Protein AF-A0A1S1Y344-F1 (afdb_monomer_lite)

Sequence (90 aa):
MALQYGINANLLRKWMGHYRETGHPNPNSPLTLPAFVPVQSLSAEKPAESALSAELPNGVKLALQPVELSDLPVILKALAELPCFVSTQD

Foldseek 3Di:
DCVVVVHDPVVVVVVVVVCDVPPDDDPPDPPPPPPDDPPPPPPPPPPPQDWDWDADPVRDIDIDTRDDPVCVVVVVVVVVPPPPPDPPPD

pLDDT: mean 73.3, std 13.35, range [38.38, 92.25]

Secondary structure (DSSP, 8-state):
-GGGGT--HHHHHHHHHHHHHHH---TTS-----S----------------EEEE-TTS-EEEE-S--TTTHHHHHHHHHHS--------

Structure (mmCIF, N/CA/C/O backbone):
data_AF-A0A1S1Y344-F1
#
_entry.id   AF-A0A1S1Y344-F1
#
loop_
_atom_site.group_PDB
_atom_site.id
_atom_site.type_symbol
_atom_site.label_atom_id
_atom_site.label_alt_id
_atom_site.label_comp_id
_atom_site.label_asym_id
_atom_site.label_entity_id
_atom_site.label_seq_id
_atom_site.pdbx_PDB_ins_code
_atom_site.Cartn_x
_atom_site.Cartn_y
_atom_site.Cartn_z
_atom_site.occupancy
_atom_site.B_iso_or_equiv
_atom_site.auth_seq_id
_atom_site.auth_comp_id
_atom_site.auth_asym_id
_atom_site.auth_atom_id
_atom_site.pdbx_PDB_model_num
ATOM 1 N N . MET A 1 1 ? -16.442 1.140 -21.887 1.00 63.38 1 MET A N 1
ATOM 2 C CA . MET A 1 1 ? -15.516 0.460 -20.952 1.00 63.38 1 MET A CA 1
ATOM 3 C C . MET A 1 1 ? -15.060 1.373 -19.814 1.00 63.38 1 MET A C 1
ATOM 5 O O . MET A 1 1 ? -15.441 1.077 -18.702 1.00 63.38 1 MET A O 1
ATOM 9 N N . ALA A 1 2 ? -14.359 2.497 -20.028 1.00 68.31 2 ALA A N 1
ATOM 10 C CA . ALA A 1 2 ? -13.882 3.351 -18.915 1.00 68.31 2 ALA A CA 1
ATOM 11 C C . ALA A 1 2 ? -15.000 3.914 -18.000 1.00 68.31 2 ALA A C 1
ATOM 13 O O . ALA A 1 2 ? -14.922 3.785 -16.782 1.00 68.31 2 ALA A O 1
ATOM 14 N N . LEU A 1 3 ? -16.087 4.435 -18.588 1.00 69.06 3 LEU A N 1
ATOM 15 C CA . LEU A 1 3 ? -17.270 4.920 -17.852 1.00 69.06 3 LEU A CA 1
ATOM 16 C C . LEU A 1 3 ? -17.958 3.833 -17.011 1.00 69.06 3 LEU A C 1
ATOM 18 O O . LEU A 1 3 ? -18.497 4.138 -15.955 1.00 69.06 3 LEU A O 1
ATOM 22 N N . GLN A 1 4 ? -17.902 2.572 -17.452 1.00 83.12 4 GLN A N 1
ATOM 23 C CA . GLN A 1 4 ? -18.512 1.437 -16.749 1.00 83.12 4 GLN A CA 1
ATOM 24 C C . GLN A 1 4 ? -17.880 1.212 -15.368 1.00 83.12 4 GLN A C 1
ATOM 26 O O . GLN A 1 4 ? -18.539 0.712 -14.466 1.00 83.12 4 GLN A O 1
ATOM 31 N N . TYR A 1 5 ? -16.613 1.604 -15.217 1.00 83.81 5 TYR A N 1
ATOM 32 C CA . TYR A 1 5 ? -15.837 1.485 -13.985 1.00 83.81 5 TYR A CA 1
ATOM 33 C C . TYR A 1 5 ? -15.672 2.834 -13.265 1.00 83.81 5 TYR A C 1
ATOM 35 O O . TYR A 1 5 ? -14.857 2.946 -12.357 1.00 83.81 5 TYR A O 1
ATOM 43 N N . GLY A 1 6 ? -16.391 3.883 -13.693 1.00 87.94 6 GLY A N 1
ATOM 44 C CA . GLY A 1 6 ? -16.251 5.232 -13.133 1.00 87.94 6 GLY A CA 1
ATOM 45 C C . GLY A 1 6 ? -14.907 5.908 -13.438 1.00 87.94 6 GLY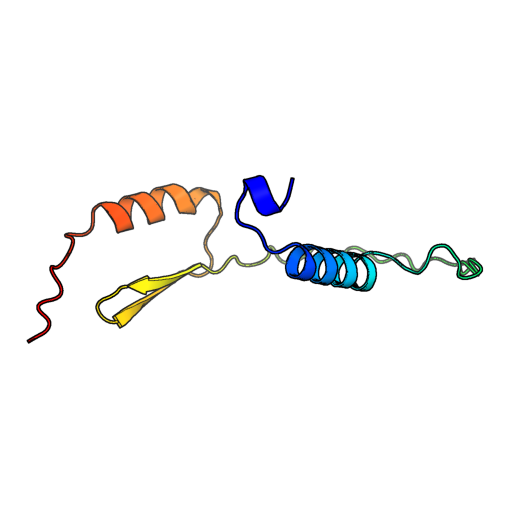 A C 1
ATOM 46 O O . GLY A 1 6 ? -14.564 6.907 -12.812 1.00 87.94 6 GLY A O 1
ATOM 47 N N . ILE A 1 7 ? -14.134 5.390 -14.400 1.00 85.56 7 ILE A N 1
ATOM 48 C CA . ILE A 1 7 ? -12.806 5.910 -14.738 1.00 85.56 7 ILE A CA 1
ATOM 49 C C . ILE A 1 7 ? -12.922 6.961 -15.844 1.00 85.56 7 ILE A C 1
ATOM 51 O O . ILE A 1 7 ? -13.532 6.742 -16.896 1.00 85.56 7 ILE A O 1
ATOM 55 N N . ASN A 1 8 ? -12.272 8.106 -15.637 1.00 90.06 8 ASN A N 1
ATOM 56 C CA . ASN A 1 8 ? -12.212 9.179 -16.621 1.00 90.06 8 ASN A CA 1
ATOM 57 C C . ASN A 1 8 ? -11.396 8.754 -17.862 1.00 90.06 8 ASN A C 1
ATOM 59 O O . ASN A 1 8 ? -10.225 8.385 -17.764 1.00 90.06 8 ASN A O 1
ATOM 63 N N . ALA A 1 9 ? -11.986 8.861 -19.055 1.00 88.56 9 ALA A N 1
ATOM 64 C CA . ALA A 1 9 ? -11.331 8.454 -20.302 1.00 88.56 9 ALA A CA 1
ATOM 65 C C . ALA A 1 9 ? -10.071 9.280 -20.643 1.00 88.56 9 ALA A C 1
ATOM 67 O O . ALA A 1 9 ? -9.137 8.759 -21.255 1.00 88.56 9 ALA A O 1
ATOM 68 N N . ASN A 1 10 ? -10.004 10.548 -20.221 1.00 88.94 10 ASN A N 1
ATOM 69 C CA . ASN A 1 10 ? -8.817 11.387 -20.414 1.00 88.94 10 ASN A CA 1
ATOM 70 C C . ASN A 1 10 ? -7.670 10.954 -19.499 1.00 88.94 10 ASN A C 1
ATOM 72 O O . ASN A 1 10 ? -6.506 11.060 -19.881 1.00 88.94 10 ASN A O 1
ATOM 76 N N . LEU A 1 11 ? -7.997 10.438 -18.314 1.00 91.44 11 LEU A N 1
ATOM 77 C CA . LEU A 1 11 ? -7.019 9.901 -17.377 1.00 91.44 11 LEU A CA 1
ATOM 78 C C . LEU A 1 11 ? -6.407 8.599 -17.913 1.00 91.44 11 LEU A C 1
ATOM 80 O O . LEU A 1 11 ? -5.187 8.479 -17.970 1.00 91.44 11 LEU A O 1
ATOM 84 N N . LEU A 1 12 ? -7.241 7.700 -18.449 1.00 88.06 12 LEU A N 1
ATOM 85 C CA . LEU A 1 12 ? -6.779 6.485 -19.128 1.00 88.06 12 LEU A CA 1
ATOM 86 C C . LEU A 1 12 ? -5.841 6.810 -20.304 1.00 88.06 12 LEU A C 1
ATOM 88 O O . LEU A 1 12 ? -4.803 6.175 -20.463 1.00 88.06 12 LEU A O 1
ATOM 92 N N . ARG A 1 13 ? -6.164 7.839 -21.102 1.00 85.88 13 ARG A N 1
ATOM 93 C CA . ARG A 1 13 ? -5.302 8.300 -22.204 1.00 85.88 13 ARG A CA 1
ATOM 94 C C . ARG A 1 13 ? -3.932 8.772 -21.713 1.00 85.88 13 ARG A C 1
ATOM 96 O O . ARG A 1 13 ? -2.930 8.414 -22.324 1.00 85.88 13 ARG A O 1
ATOM 103 N N . LYS A 1 14 ? -3.885 9.544 -20.623 1.00 92.25 14 LYS A N 1
ATOM 104 C CA . LYS A 1 14 ? -2.625 10.011 -20.021 1.00 92.25 14 LYS A CA 1
ATOM 105 C C . LYS A 1 14 ? -1.776 8.845 -19.522 1.00 92.25 14 LYS A C 1
ATOM 107 O O . LYS A 1 14 ? -0.589 8.798 -19.815 1.00 92.25 14 LYS A O 1
ATOM 112 N N . TRP A 1 15 ? -2.384 7.883 -18.830 1.00 90.62 15 TRP A N 1
ATOM 113 C CA . TRP A 1 15 ? -1.675 6.702 -18.332 1.00 90.62 15 TRP A CA 1
ATOM 114 C C . TRP A 1 15 ? -1.123 5.830 -19.459 1.00 90.62 15 TRP A C 1
ATOM 116 O O . TRP A 1 15 ? 0.024 5.400 -19.389 1.00 90.62 15 TRP A O 1
ATOM 126 N N . MET A 1 16 ? -1.894 5.633 -20.534 1.00 87.50 16 MET A N 1
ATOM 127 C CA . MET A 1 16 ? -1.407 4.935 -21.728 1.00 87.50 16 MET A CA 1
ATOM 128 C C . MET A 1 16 ? -0.254 5.683 -22.408 1.00 87.50 16 MET A C 1
ATOM 130 O O . MET A 1 16 ? 0.664 5.040 -22.905 1.00 87.50 16 MET A O 1
ATOM 134 N N . GLY A 1 17 ? -0.287 7.020 -22.437 1.00 87.25 17 GLY A N 1
ATOM 135 C CA . GLY A 1 17 ? 0.822 7.840 -22.936 1.00 87.25 17 GLY A CA 1
ATOM 136 C C . GLY A 1 17 ? 2.093 7.613 -22.123 1.00 87.25 17 GLY A C 1
ATOM 137 O O . GLY A 1 17 ? 3.093 7.156 -22.669 1.00 87.25 17 GLY A O 1
ATOM 138 N N . 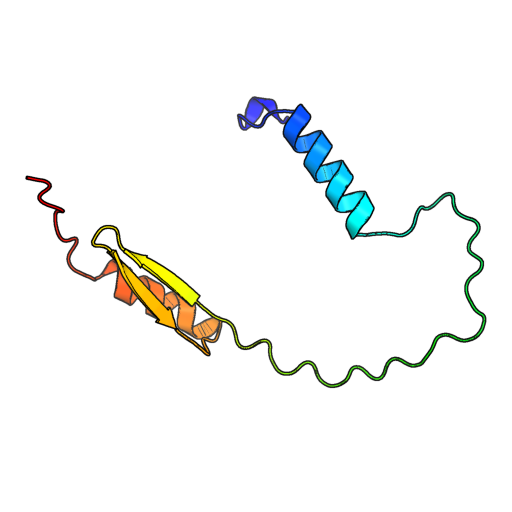HIS A 1 18 ? 2.004 7.796 -20.804 1.00 83.06 18 HIS A N 1
ATOM 139 C CA . HIS A 1 18 ? 3.130 7.577 -19.900 1.00 83.06 18 HIS A CA 1
ATOM 140 C C . HIS A 1 18 ? 3.712 6.168 -20.009 1.00 83.06 18 HIS A C 1
ATOM 142 O O . HIS A 1 18 ? 4.923 6.031 -20.087 1.00 83.06 18 HIS A O 1
ATOM 148 N N . TYR A 1 19 ? 2.878 5.128 -20.081 1.00 81.81 19 TYR A N 1
ATOM 149 C CA . TYR A 1 19 ? 3.358 3.750 -20.210 1.00 81.81 19 TYR A CA 1
ATOM 150 C C . TYR A 1 19 ? 4.113 3.494 -21.524 1.00 81.81 19 TYR A C 1
ATOM 152 O O . TYR A 1 19 ? 5.073 2.727 -21.565 1.00 81.81 19 TYR A O 1
ATOM 160 N N . ARG A 1 20 ? 3.698 4.142 -22.617 1.00 82.44 20 ARG A N 1
ATOM 161 C CA . ARG A 1 20 ? 4.382 4.032 -23.914 1.00 82.44 20 ARG A CA 1
ATOM 162 C C . ARG A 1 20 ? 5.710 4.782 -23.923 1.00 82.44 20 ARG A C 1
ATOM 164 O O . ARG A 1 20 ? 6.642 4.323 -24.569 1.00 82.44 20 ARG A O 1
ATOM 171 N N . GLU A 1 21 ? 5.783 5.900 -23.208 1.00 74.81 21 GLU A N 1
ATOM 172 C CA . GLU A 1 21 ? 6.991 6.716 -23.068 1.00 74.81 21 GLU A CA 1
ATOM 173 C C . GLU A 1 21 ? 8.018 6.085 -22.116 1.00 74.81 21 GLU A C 1
ATOM 175 O O . GLU A 1 21 ? 9.215 6.172 -22.371 1.00 74.81 21 GLU A O 1
ATOM 180 N N . THR A 1 22 ? 7.572 5.417 -21.047 1.00 73.75 22 THR A N 1
ATOM 181 C CA . THR A 1 22 ? 8.459 4.762 -20.071 1.00 73.75 22 THR A CA 1
ATOM 182 C C . THR A 1 22 ? 8.839 3.331 -20.452 1.00 73.75 22 THR A C 1
ATOM 184 O O . THR A 1 22 ? 9.832 2.818 -19.943 1.00 73.75 22 THR A O 1
ATOM 187 N N . GLY A 1 23 ? 8.060 2.676 -21.321 1.00 63.50 23 GLY A N 1
ATOM 188 C CA . GLY A 1 23 ? 8.167 1.239 -21.563 1.00 63.50 23 GLY A CA 1
ATOM 189 C C . GLY A 1 23 ? 8.906 0.798 -22.826 1.00 63.50 23 GLY A C 1
ATOM 190 O O . GLY A 1 23 ? 9.447 -0.301 -22.807 1.00 63.50 23 GLY A O 1
ATOM 191 N N . HIS A 1 24 ? 8.928 1.561 -23.928 1.00 56.41 24 HIS A N 1
ATOM 192 C CA . HIS A 1 24 ? 9.516 1.072 -25.189 1.00 56.41 24 HIS A CA 1
ATOM 193 C C . HIS A 1 24 ? 10.068 2.192 -26.088 1.00 56.41 24 HIS A C 1
ATOM 195 O O . HIS A 1 24 ? 9.407 3.216 -26.271 1.00 56.41 24 HIS A O 1
ATOM 201 N N . PRO A 1 25 ? 11.233 1.988 -26.737 1.00 58.47 25 PRO A N 1
ATOM 202 C CA . PRO A 1 25 ? 11.696 2.876 -27.791 1.00 58.47 25 PRO A CA 1
ATOM 203 C C . PRO A 1 25 ? 10.719 2.828 -28.974 1.00 58.47 25 PRO A C 1
ATOM 205 O O . PRO A 1 25 ? 10.217 1.775 -29.363 1.00 58.47 25 PRO A O 1
ATOM 208 N N . ASN A 1 26 ? 10.440 4.008 -29.521 1.00 61.88 26 ASN A N 1
ATOM 209 C CA . ASN A 1 26 ? 9.594 4.263 -30.683 1.00 61.88 26 ASN A CA 1
ATOM 210 C C . ASN A 1 26 ? 9.736 3.186 -31.794 1.00 61.88 26 ASN A C 1
ATOM 212 O O . ASN A 1 26 ? 10.823 3.071 -32.364 1.00 61.88 26 ASN A O 1
ATOM 216 N N . PRO A 1 27 ? 8.661 2.471 -32.189 1.00 58.69 27 PRO A N 1
ATOM 217 C CA . PRO A 1 27 ? 8.716 1.476 -33.267 1.00 58.69 27 PRO A CA 1
ATOM 218 C C . PRO A 1 27 ? 8.941 2.077 -34.669 1.00 58.69 27 PRO A C 1
ATOM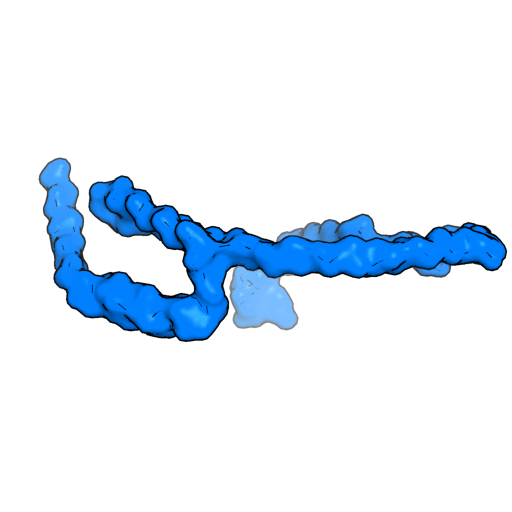 220 O O . PRO A 1 27 ? 9.221 1.337 -35.605 1.00 58.69 27 PRO A O 1
ATOM 223 N N . ASN A 1 28 ? 8.845 3.404 -34.826 1.00 55.84 28 ASN A N 1
ATOM 224 C CA . ASN A 1 28 ? 9.091 4.123 -36.082 1.00 55.84 28 ASN A CA 1
ATOM 225 C C . ASN A 1 28 ? 10.466 4.812 -36.135 1.00 55.84 28 ASN A C 1
ATOM 227 O O . ASN A 1 28 ? 10.710 5.620 -37.030 1.00 55.84 28 ASN A O 1
ATOM 231 N N . SER A 1 29 ? 11.363 4.537 -35.186 1.00 52.91 29 SER A N 1
ATOM 232 C CA . SER A 1 29 ? 12.752 4.987 -35.286 1.00 52.91 29 SER A CA 1
ATOM 233 C C . SER A 1 29 ? 13.572 3.904 -35.991 1.00 52.91 29 SER A C 1
ATOM 235 O O . SER A 1 29 ? 13.480 2.747 -35.577 1.00 52.91 29 SER A O 1
ATOM 237 N N . PRO A 1 30 ? 14.370 4.223 -37.030 1.00 52.66 30 PRO A N 1
ATOM 238 C CA . PRO A 1 30 ? 15.231 3.234 -37.662 1.00 52.66 30 PRO A CA 1
ATOM 239 C C . PRO A 1 30 ? 16.122 2.588 -36.599 1.00 52.66 30 PRO A C 1
ATOM 241 O O . PRO A 1 30 ? 16.868 3.259 -35.883 1.00 52.66 30 PRO A O 1
ATOM 244 N N . LEU A 1 31 ? 15.970 1.270 -36.482 1.00 54.06 31 LEU A N 1
ATOM 245 C CA . LEU A 1 31 ? 16.708 0.378 -35.602 1.00 54.06 31 LEU A CA 1
ATOM 246 C C . LEU A 1 31 ? 18.169 0.300 -36.067 1.00 54.06 31 LEU A C 1
ATOM 248 O O . LEU A 1 31 ? 18.591 -0.689 -36.659 1.00 54.06 31 LEU A O 1
ATOM 252 N N . THR A 1 32 ? 18.964 1.333 -35.788 1.00 57.91 32 THR A N 1
ATOM 253 C CA . THR A 1 32 ? 20.420 1.174 -35.712 1.00 57.91 32 THR A CA 1
ATOM 254 C C . THR A 1 32 ? 20.711 0.457 -34.402 1.00 57.91 32 THR A C 1
ATOM 256 O O . THR A 1 32 ? 20.998 1.073 -33.377 1.00 57.91 32 THR A O 1
ATOM 259 N N . LEU A 1 33 ? 20.545 -0.864 -34.413 1.00 57.69 33 LEU A N 1
ATOM 260 C CA . LEU A 1 33 ? 20.973 -1.705 -33.306 1.00 57.69 33 LEU A CA 1
ATOM 261 C C . LEU A 1 33 ? 22.507 -1.785 -33.355 1.00 57.69 33 LEU A C 1
ATOM 263 O O . LEU A 1 33 ? 23.059 -2.127 -34.404 1.00 57.69 33 LEU A O 1
ATOM 267 N N . PRO A 1 34 ? 23.218 -1.450 -32.267 1.00 58.62 34 PRO A N 1
ATOM 268 C CA . PRO A 1 34 ? 24.667 -1.584 -32.229 1.00 58.62 34 PRO A CA 1
ATOM 269 C C . PRO A 1 34 ? 25.049 -3.063 -32.390 1.00 58.62 34 PRO A C 1
ATOM 271 O O . PRO A 1 34 ? 24.492 -3.931 -31.724 1.00 58.62 34 PRO A O 1
ATOM 274 N N . ALA A 1 35 ? 26.024 -3.350 -33.260 1.00 71.00 35 ALA A N 1
ATOM 275 C CA . ALA A 1 35 ? 26.520 -4.709 -33.530 1.00 71.00 35 ALA A CA 1
ATOM 276 C C . ALA A 1 35 ? 27.155 -5.392 -32.303 1.00 71.00 35 ALA A C 1
ATOM 278 O O . ALA A 1 35 ? 27.373 -6.601 -32.301 1.00 71.00 35 ALA A O 1
ATOM 279 N N . PHE A 1 36 ? 27.433 -4.620 -31.254 1.00 65.38 36 PHE A N 1
ATOM 280 C CA . PHE A 1 36 ? 27.983 -5.104 -30.002 1.00 65.38 36 PHE A CA 1
ATOM 281 C C . PHE A 1 36 ? 27.025 -4.739 -28.878 1.00 65.38 36 PHE A C 1
ATOM 283 O O . PHE A 1 36 ? 26.951 -3.588 -28.448 1.00 65.38 36 PHE A O 1
ATOM 290 N N . VAL A 1 37 ? 26.277 -5.740 -28.421 1.00 65.25 37 VAL A N 1
ATOM 291 C CA . VAL A 1 37 ? 25.498 -5.645 -27.190 1.00 65.25 37 VAL A CA 1
ATOM 292 C C . VAL A 1 37 ? 26.486 -5.804 -26.034 1.00 65.25 37 VAL A C 1
ATOM 294 O O . VAL A 1 37 ? 27.146 -6.844 -25.957 1.00 65.25 37 VAL A O 1
ATOM 297 N N . PRO A 1 38 ? 26.633 -4.810 -25.141 1.00 63.72 38 PRO A N 1
ATOM 298 C CA . PRO A 1 38 ? 27.422 -4.993 -23.935 1.00 63.72 38 PRO A CA 1
ATOM 299 C C . PRO A 1 38 ? 26.825 -6.159 -23.151 1.00 63.72 38 PRO A C 1
ATOM 301 O O . PRO A 1 38 ? 25.624 -6.158 -22.868 1.00 63.72 38 PRO A O 1
ATOM 304 N N . VAL A 1 39 ? 27.645 -7.151 -22.801 1.00 66.00 39 VAL A N 1
ATOM 305 C CA . VAL A 1 39 ? 27.244 -8.189 -21.849 1.00 66.00 39 VAL A CA 1
ATOM 306 C C . VAL A 1 39 ? 27.075 -7.492 -20.506 1.00 66.00 39 VAL A C 1
ATOM 308 O O . VAL A 1 39 ? 28.034 -7.300 -19.762 1.00 66.00 39 VAL A O 1
ATOM 311 N N . GLN A 1 40 ? 25.855 -7.044 -20.224 1.00 58.94 40 GLN A N 1
ATOM 312 C CA . GLN A 1 40 ? 25.470 -6.605 -18.896 1.00 58.94 40 GLN A CA 1
ATOM 313 C C . GLN A 1 40 ? 25.461 -7.866 -18.043 1.00 58.94 40 GLN A C 1
ATOM 315 O O . GLN A 1 40 ? 24.499 -8.631 -18.045 1.00 58.94 40 GLN A O 1
ATOM 320 N N . SER A 1 41 ? 26.578 -8.129 -17.365 1.00 56.94 41 SER A N 1
ATOM 321 C CA . SER A 1 41 ? 26.577 -9.025 -16.221 1.00 56.94 41 SER A CA 1
ATOM 322 C C . SER A 1 41 ? 25.467 -8.521 -15.311 1.00 56.94 41 SER A C 1
ATOM 324 O O . SER A 1 41 ? 25.566 -7.388 -14.831 1.00 56.94 41 SER A O 1
ATOM 326 N N . LEU A 1 42 ? 24.399 -9.308 -15.129 1.00 54.50 42 LEU A N 1
ATOM 327 C CA . LEU A 1 42 ? 23.445 -9.062 -14.059 1.00 54.50 42 LEU A CA 1
ATOM 328 C C . LEU A 1 42 ? 24.261 -9.136 -12.773 1.00 54.50 42 LEU A C 1
ATOM 330 O O . LEU A 1 42 ? 24.523 -10.214 -12.244 1.00 54.50 42 LEU A O 1
ATOM 334 N N . SER A 1 43 ? 24.756 -7.981 -12.336 1.00 55.44 43 SER A N 1
ATOM 335 C CA . SER A 1 43 ? 25.264 -7.803 -10.994 1.00 55.44 43 SER A CA 1
ATOM 336 C C . SER A 1 43 ? 24.097 -8.227 -10.129 1.00 55.44 43 SER A C 1
ATOM 338 O O . SER A 1 43 ? 23.048 -7.595 -10.234 1.00 55.44 43 SER A O 1
ATOM 340 N N . ALA A 1 44 ? 24.247 -9.360 -9.434 1.00 54.53 44 ALA A N 1
ATOM 341 C CA . ALA A 1 44 ? 23.205 -9.973 -8.625 1.00 54.53 44 ALA A CA 1
ATOM 342 C C . ALA A 1 44 ? 22.440 -8.852 -7.929 1.00 54.53 44 ALA A C 1
ATOM 344 O O . ALA A 1 44 ? 23.032 -8.131 -7.121 1.00 54.53 44 ALA A O 1
ATOM 345 N N . GLU A 1 45 ? 21.194 -8.621 -8.359 1.00 55.16 45 GLU A N 1
ATOM 346 C CA . GLU A 1 45 ? 20.362 -7.595 -7.754 1.00 55.16 45 GLU A CA 1
ATOM 347 C C . GLU A 1 45 ? 20.362 -7.927 -6.272 1.00 55.16 45 GLU A C 1
ATOM 349 O O . GLU A 1 45 ? 19.930 -9.010 -5.866 1.00 55.16 45 GLU A O 1
ATOM 354 N N . LYS A 1 46 ? 20.954 -7.034 -5.472 1.00 59.03 46 LYS A N 1
ATOM 355 C CA . LYS A 1 46 ? 20.828 -7.099 -4.026 1.00 59.03 46 LYS A CA 1
ATOM 356 C C . LYS A 1 46 ? 19.324 -7.242 -3.780 1.00 59.03 46 LYS A C 1
ATOM 358 O O . LYS A 1 46 ? 18.606 -6.389 -4.305 1.00 59.03 46 LYS A O 1
ATOM 363 N N . PRO A 1 47 ? 18.847 -8.309 -3.105 1.00 56.72 47 PRO A N 1
ATOM 364 C CA . PRO A 1 47 ? 17.418 -8.548 -2.958 1.00 56.72 47 PRO A CA 1
ATOM 365 C C . PRO A 1 47 ? 16.805 -7.247 -2.475 1.00 56.72 47 PRO A C 1
ATOM 367 O O . PRO A 1 47 ? 17.262 -6.709 -1.467 1.00 56.72 47 PRO A O 1
ATOM 370 N N . ALA A 1 48 ? 15.905 -6.683 -3.285 1.00 59.94 48 ALA A N 1
ATOM 371 C CA . ALA A 1 48 ? 15.312 -5.388 -3.020 1.00 59.94 48 ALA A CA 1
ATOM 372 C C . ALA A 1 48 ? 14.676 -5.476 -1.634 1.00 59.94 48 ALA A C 1
ATOM 374 O O . ALA A 1 48 ? 13.652 -6.139 -1.462 1.00 59.94 48 ALA A O 1
ATOM 375 N N . GLU A 1 49 ? 15.364 -4.899 -0.644 1.00 65.00 49 GLU A N 1
ATOM 376 C CA . GLU A 1 49 ? 14.978 -4.924 0.759 1.00 65.00 49 GLU A CA 1
ATOM 377 C C . GLU A 1 49 ? 13.608 -4.254 0.822 1.00 65.00 49 GLU A C 1
ATOM 379 O O . GLU A 1 49 ? 13.482 -3.030 0.738 1.00 65.00 49 GLU A O 1
ATOM 384 N N . SER A 1 50 ? 12.562 -5.078 0.833 1.00 72.69 50 SER A N 1
ATOM 385 C CA . SER A 1 50 ? 11.204 -4.582 0.723 1.00 72.69 50 SER A CA 1
ATOM 386 C C . SER A 1 50 ? 10.874 -3.854 2.016 1.00 72.69 50 SER A C 1
ATOM 388 O O . SER A 1 50 ? 11.185 -4.307 3.120 1.00 72.69 50 SER A O 1
ATOM 390 N N . ALA A 1 51 ? 10.320 -2.662 1.847 1.00 80.31 51 ALA A N 1
ATOM 391 C CA . ALA A 1 51 ? 10.016 -1.734 2.912 1.00 80.31 51 ALA A CA 1
ATOM 392 C C . ALA A 1 51 ? 8.512 -1.584 3.021 1.00 80.31 51 ALA A C 1
ATOM 394 O O . ALA A 1 51 ? 7.859 -1.244 2.034 1.00 80.31 51 ALA A O 1
ATOM 395 N N . LEU A 1 52 ? 7.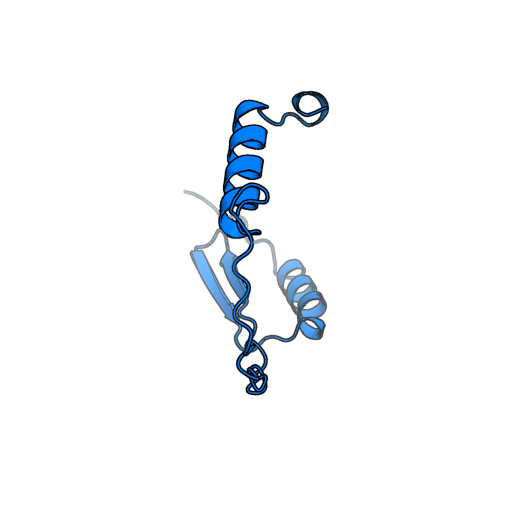963 -1.803 4.211 1.00 82.12 52 LEU A N 1
ATOM 396 C CA . LEU A 1 52 ? 6.554 -1.560 4.474 1.00 82.12 52 LEU A CA 1
ATOM 397 C C . LEU A 1 52 ? 6.425 -0.390 5.441 1.00 82.12 52 LEU A C 1
ATOM 399 O O . LEU A 1 52 ? 6.838 -0.479 6.595 1.00 82.12 52 LEU A O 1
ATOM 403 N N . SER A 1 53 ? 5.849 0.710 4.959 1.00 84.94 53 SER A N 1
ATOM 404 C CA . SER A 1 53 ? 5.514 1.874 5.778 1.00 84.94 53 SER A CA 1
ATOM 405 C C . SER A 1 53 ? 4.008 2.106 5.794 1.00 84.94 53 SER A C 1
ATOM 407 O O . SER A 1 53 ? 3.386 2.118 4.731 1.00 84.94 53 SER A O 1
ATOM 409 N N . ALA A 1 54 ? 3.432 2.345 6.967 1.00 81.69 54 ALA A N 1
ATOM 410 C CA . ALA A 1 54 ? 2.023 2.691 7.131 1.00 81.69 54 ALA A CA 1
ATOM 411 C C . ALA A 1 54 ? 1.856 3.747 8.230 1.00 81.69 54 ALA A C 1
ATOM 413 O O . ALA A 1 54 ? 2.596 3.741 9.209 1.00 81.69 54 ALA A O 1
ATOM 414 N N . GLU A 1 55 ? 0.874 4.634 8.096 1.00 83.94 55 GLU A N 1
ATOM 415 C CA . GLU A 1 55 ? 0.467 5.545 9.169 1.00 83.94 55 GLU A CA 1
ATOM 416 C C . GLU A 1 55 ? -0.952 5.196 9.607 1.00 83.94 55 GLU A C 1
ATOM 418 O O . GLU A 1 55 ? -1.856 5.067 8.779 1.00 83.94 55 GLU A O 1
ATOM 423 N N . LEU A 1 56 ? -1.144 5.006 10.909 1.00 79.31 56 LEU A N 1
ATOM 424 C CA . LEU A 1 56 ? -2.458 4.777 11.492 1.00 79.31 56 LEU A CA 1
ATOM 425 C C . LEU A 1 56 ? -3.195 6.121 11.665 1.00 79.31 56 LEU A C 1
ATOM 427 O O . LEU A 1 56 ? -2.549 7.159 11.817 1.00 79.31 56 LEU A O 1
ATOM 431 N N . PRO A 1 57 ? -4.542 6.127 11.722 1.00 72.94 57 PRO A N 1
ATOM 432 C CA . PRO A 1 57 ? -5.339 7.350 11.899 1.00 72.94 57 PRO A CA 1
ATOM 433 C C . PRO A 1 57 ? -5.024 8.146 13.175 1.00 72.94 57 PRO A C 1
ATOM 435 O O . PRO A 1 57 ? -5.295 9.338 13.246 1.00 72.94 57 PRO A O 1
ATOM 438 N N . ASN A 1 58 ? -4.435 7.494 14.178 1.00 73.44 58 ASN A N 1
ATOM 439 C CA . ASN A 1 58 ? -3.947 8.118 15.409 1.00 73.44 58 ASN A CA 1
ATOM 440 C C . ASN A 1 58 ? -2.563 8.788 15.250 1.00 73.44 58 ASN A C 1
ATOM 442 O O . ASN A 1 58 ? -1.984 9.233 16.238 1.00 73.44 58 ASN A O 1
ATOM 446 N N . GLY A 1 59 ? -2.008 8.825 14.035 1.00 79.75 59 GLY A N 1
ATOM 447 C CA . GLY A 1 59 ? -0.700 9.400 13.726 1.00 79.75 59 GLY A CA 1
ATOM 448 C C . GLY A 1 59 ? 0.489 8.476 14.008 1.00 79.75 59 GLY A C 1
ATOM 449 O O . GLY A 1 59 ? 1.634 8.890 13.819 1.00 79.75 59 GLY A O 1
ATOM 450 N N . VAL A 1 60 ? 0.259 7.232 14.445 1.00 83.25 60 VAL A N 1
ATOM 451 C CA . VAL A 1 60 ? 1.340 6.262 14.669 1.00 83.25 60 VAL A CA 1
ATOM 452 C C . VAL A 1 60 ? 1.905 5.808 13.329 1.00 83.25 60 VAL A C 1
ATOM 454 O O . VAL A 1 60 ? 1.190 5.256 12.495 1.00 83.25 60 VAL A O 1
ATOM 457 N N . LYS A 1 61 ? 3.210 6.010 13.140 1.00 87.56 61 LYS A N 1
ATOM 458 C CA . LYS A 1 61 ? 3.942 5.593 11.942 1.00 87.56 61 LYS A CA 1
ATOM 459 C C . LYS A 1 61 ? 4.602 4.241 12.182 1.00 87.56 61 LYS A C 1
ATOM 461 O O . LYS A 1 61 ? 5.366 4.079 13.130 1.00 87.56 61 LYS A O 1
ATOM 466 N N . LEU A 1 62 ? 4.328 3.286 11.309 1.00 82.69 62 LEU A N 1
ATOM 467 C CA . LEU A 1 62 ? 4.955 1.974 11.263 1.00 82.69 62 LEU A CA 1
ATOM 468 C C . LEU A 1 62 ? 5.921 1.943 10.084 1.00 82.69 62 LEU A C 1
ATOM 470 O O . LEU A 1 62 ? 5.531 2.259 8.964 1.00 82.69 62 LEU A O 1
ATOM 474 N N . ALA A 1 63 ? 7.165 1.549 10.335 1.00 86.50 63 ALA A N 1
ATOM 475 C CA . ALA A 1 63 ? 8.171 1.305 9.310 1.00 86.50 63 ALA A CA 1
ATOM 476 C C . ALA A 1 63 ? 8.824 -0.051 9.595 1.00 86.50 63 ALA A C 1
ATOM 478 O O . ALA A 1 63 ? 9.434 -0.237 10.646 1.00 86.50 63 ALA A O 1
ATOM 479 N N . LEU A 1 64 ? 8.653 -1.003 8.680 1.00 79.62 64 LEU A N 1
AT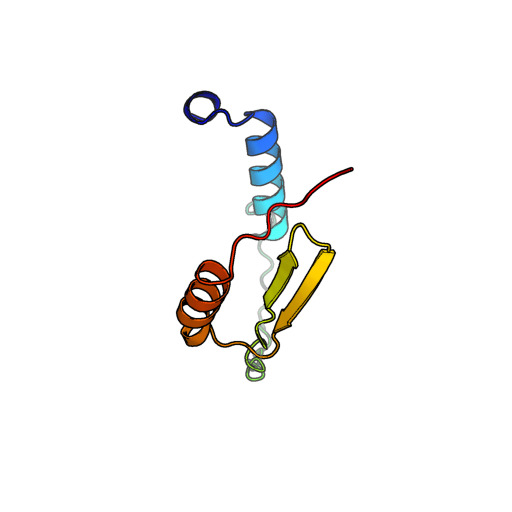OM 480 C CA . LEU A 1 64 ? 9.167 -2.366 8.777 1.00 79.62 64 LEU A CA 1
ATOM 481 C C . LEU A 1 64 ? 10.123 -2.608 7.608 1.00 79.62 64 LEU A C 1
ATOM 483 O O . LEU A 1 64 ? 9.712 -2.587 6.446 1.00 79.62 64 LEU A O 1
ATOM 487 N N . GLN A 1 65 ? 11.402 -2.801 7.930 1.00 83.31 65 GLN A N 1
ATOM 488 C CA . GLN A 1 65 ? 12.480 -3.069 6.980 1.00 83.31 65 GLN A CA 1
ATOM 489 C C . GLN A 1 65 ? 13.563 -3.948 7.630 1.00 83.31 65 GLN A C 1
ATOM 491 O O . GLN A 1 65 ? 13.960 -3.649 8.759 1.00 83.31 65 GLN A O 1
ATOM 496 N N . PRO A 1 66 ? 14.102 -4.956 6.918 1.00 76.25 66 PRO A N 1
ATOM 497 C CA . PRO A 1 66 ? 13.590 -5.541 5.672 1.00 76.25 66 PRO A CA 1
ATOM 498 C C . PRO A 1 66 ? 12.398 -6.475 5.959 1.00 76.25 66 PRO A C 1
ATOM 500 O O . PRO A 1 66 ? 12.425 -7.216 6.937 1.00 76.25 66 PRO A O 1
ATOM 503 N N . VAL A 1 67 ? 11.352 -6.444 5.128 1.00 77.25 67 VAL A N 1
ATOM 504 C CA . VAL A 1 67 ? 10.210 -7.372 5.231 1.00 77.25 67 VAL A CA 1
ATOM 505 C C . VAL A 1 67 ? 10.136 -8.254 3.990 1.00 77.25 67 VAL A C 1
ATOM 507 O O . VAL A 1 67 ? 10.193 -7.743 2.875 1.00 77.25 67 VAL A O 1
ATOM 510 N N . GLU A 1 68 ? 10.007 -9.570 4.153 1.00 82.69 68 GLU A N 1
ATOM 511 C CA . GLU A 1 68 ? 9.767 -10.463 3.019 1.00 82.69 68 GLU A CA 1
ATOM 512 C C . GLU A 1 68 ? 8.268 -10.559 2.701 1.00 82.69 68 GLU A C 1
ATOM 514 O O . GLU A 1 68 ? 7.404 -10.407 3.567 1.00 82.69 68 GLU A O 1
ATOM 519 N N . LEU A 1 69 ? 7.924 -10.835 1.438 1.00 78.12 69 LEU A N 1
ATOM 520 C CA . LEU A 1 69 ? 6.521 -10.965 1.011 1.00 78.12 69 LEU A CA 1
ATOM 521 C C . LEU A 1 69 ? 5.769 -12.083 1.754 1.00 78.12 69 LEU A C 1
ATOM 523 O O . LEU A 1 69 ? 4.547 -12.013 1.883 1.00 78.12 69 LEU A O 1
ATOM 527 N N . SER A 1 70 ? 6.484 -13.091 2.259 1.00 85.00 70 SER A N 1
ATOM 528 C CA . SER A 1 70 ? 5.946 -14.166 3.101 1.00 85.00 70 SER A CA 1
ATOM 529 C C . SER A 1 70 ? 5.447 -13.684 4.461 1.00 85.00 70 SER A C 1
ATOM 531 O O . SER A 1 70 ? 4.526 -14.288 5.008 1.00 85.00 70 SER A O 1
ATOM 533 N N . ASP A 1 71 ? 6.006 -12.595 4.989 1.00 84.12 71 ASP A N 1
ATOM 534 C CA . ASP A 1 71 ? 5.673 -12.071 6.318 1.00 84.12 71 ASP A CA 1
ATOM 535 C C . ASP A 1 71 ? 4.476 -11.112 6.275 1.00 84.12 71 ASP A C 1
ATOM 537 O O . ASP A 1 71 ? 3.802 -10.885 7.283 1.00 84.12 71 ASP A O 1
ATOM 541 N N . LEU A 1 72 ? 4.160 -10.585 5.086 1.00 85.94 72 LEU A N 1
ATOM 542 C CA . LEU A 1 72 ? 3.080 -9.625 4.857 1.00 85.94 72 LEU A CA 1
ATOM 543 C C . LEU A 1 72 ? 1.719 -10.104 5.417 1.00 85.94 72 LEU A C 1
ATOM 545 O O . LEU A 1 72 ? 1.068 -9.334 6.126 1.00 85.94 72 LEU A O 1
ATOM 549 N N . PRO A 1 73 ? 1.263 -11.354 5.184 1.00 87.50 73 PRO A N 1
ATOM 550 C CA . PRO A 1 73 ? -0.027 -11.820 5.697 1.00 87.50 73 PRO A CA 1
ATOM 551 C C . PRO A 1 73 ? -0.087 -11.851 7.229 1.00 87.50 73 PRO A C 1
ATOM 553 O O . PRO A 1 73 ? -1.124 -11.535 7.811 1.00 87.50 73 PRO A O 1
ATOM 556 N N . VAL A 1 74 ? 1.024 -12.205 7.885 1.00 88.69 74 VAL A N 1
ATOM 557 C CA . VAL A 1 74 ? 1.124 -12.235 9.352 1.00 88.69 74 VAL A CA 1
ATOM 558 C C . VAL A 1 74 ? 1.064 -10.815 9.905 1.00 88.69 74 VAL A C 1
ATOM 560 O O . VAL A 1 74 ? 0.321 -10.554 10.850 1.00 88.69 74 VAL A O 1
ATOM 563 N N . ILE A 1 75 ? 1.780 -9.887 9.269 1.00 86.38 75 ILE A N 1
ATOM 564 C CA . ILE A 1 75 ? 1.785 -8.469 9.636 1.00 86.38 75 ILE A CA 1
ATOM 565 C C . ILE A 1 75 ? 0.385 -7.869 9.475 1.00 86.38 75 ILE A C 1
ATOM 567 O O . ILE A 1 75 ? -0.118 -7.250 10.409 1.00 86.38 75 ILE A O 1
ATOM 571 N N . LEU A 1 76 ? -0.292 -8.091 8.343 1.00 86.25 76 LEU A N 1
ATOM 572 C CA . LEU A 1 76 ? -1.659 -7.596 8.135 1.00 86.25 76 LEU A CA 1
ATOM 573 C C . LEU A 1 76 ? -2.646 -8.173 9.149 1.00 86.25 76 LEU A C 1
ATOM 575 O O . LEU A 1 76 ? -3.502 -7.440 9.641 1.00 86.25 76 LEU A O 1
ATOM 579 N N . LYS A 1 77 ? -2.519 -9.460 9.491 1.00 88.25 77 LYS A N 1
ATOM 580 C CA . LYS A 1 77 ? -3.352 -10.086 10.523 1.00 88.25 77 LYS A CA 1
ATOM 581 C C . LYS A 1 77 ? -3.129 -9.433 11.886 1.00 88.25 77 LYS A C 1
ATOM 583 O O . LYS A 1 77 ? -4.101 -9.071 12.538 1.00 88.25 77 LYS A O 1
ATOM 588 N N . ALA A 1 78 ? -1.874 -9.225 12.281 1.00 86.25 78 ALA A N 1
ATOM 589 C CA . ALA A 1 78 ? -1.538 -8.573 13.543 1.00 86.25 78 ALA A CA 1
ATOM 590 C C . ALA A 1 78 ? -2.078 -7.136 13.607 1.00 86.25 78 ALA A C 1
ATOM 592 O O . ALA A 1 78 ? -2.646 -6.742 14.620 1.00 86.25 78 ALA A O 1
ATOM 593 N N . LEU A 1 79 ? -1.963 -6.371 12.515 1.00 82.56 79 LEU A N 1
ATOM 594 C CA . LEU A 1 79 ? -2.507 -5.012 12.430 1.00 82.56 79 LEU A CA 1
ATOM 595 C C . LEU A 1 79 ? -4.040 -4.984 12.486 1.00 82.56 79 LEU A C 1
ATOM 597 O O . LEU A 1 79 ? -4.602 -4.062 13.068 1.00 82.56 79 LEU A O 1
ATOM 601 N N . ALA A 1 80 ? -4.712 -5.986 11.915 1.00 83.50 80 ALA A N 1
ATOM 602 C CA . ALA A 1 80 ? -6.169 -6.105 11.954 1.00 83.50 80 ALA A CA 1
ATOM 603 C C . ALA A 1 80 ? -6.710 -6.523 13.335 1.00 83.50 80 ALA A C 1
ATOM 605 O O . ALA A 1 80 ? -7.846 -6.197 13.669 1.00 83.50 80 ALA A O 1
ATOM 606 N N . GLU A 1 81 ? -5.913 -7.239 14.133 1.00 86.06 81 GLU A N 1
ATOM 607 C CA . GLU A 1 81 ? -6.258 -7.644 15.504 1.00 86.06 81 GLU A CA 1
ATOM 608 C C . GLU A 1 81 ? -6.048 -6.523 16.532 1.00 86.06 81 GLU A C 1
ATOM 610 O O . GLU A 1 81 ? -6.496 -6.645 17.675 1.00 86.06 81 GLU A O 1
ATOM 615 N N . LEU A 1 82 ? -5.390 -5.422 16.149 1.00 80.69 82 LEU A N 1
ATOM 616 C CA . LEU A 1 82 ? -5.232 -4.281 17.039 1.00 80.69 82 LEU A CA 1
ATOM 617 C C . LEU A 1 82 ? -6.608 -3.711 17.410 1.00 80.69 82 LEU A C 1
ATOM 619 O O . LEU A 1 82 ? -7.474 -3.558 16.542 1.00 80.69 82 LEU A O 1
ATOM 623 N N . PRO A 1 83 ? -6.821 -3.358 18.692 1.00 77.69 83 PRO A N 1
ATOM 624 C CA . PRO A 1 83 ? -8.057 -2.719 19.101 1.00 77.69 83 PRO A CA 1
ATOM 625 C C . PRO A 1 83 ? -8.241 -1.450 18.270 1.00 77.69 83 PRO A C 1
ATOM 627 O O . PRO A 1 83 ? -7.379 -0.568 18.259 1.00 77.69 83 PRO A O 1
ATOM 630 N N . CYS A 1 84 ? -9.365 -1.376 17.555 1.00 67.12 84 CYS A N 1
ATOM 631 C CA . CYS A 1 84 ? -9.761 -0.183 16.824 1.00 67.12 84 CYS A CA 1
ATOM 632 C C . CYS A 1 84 ? -10.008 0.923 17.851 1.00 67.12 84 CYS A C 1
ATOM 634 O O . CYS A 1 84 ? -11.094 1.020 18.421 1.00 67.12 84 CYS A O 1
ATOM 636 N N . PHE A 1 85 ? -8.982 1.722 18.140 1.00 59.59 85 PHE A N 1
ATOM 637 C CA . PHE A 1 85 ? -9.149 2.879 19.001 1.00 59.59 85 PHE A CA 1
ATOM 638 C C . PHE A 1 85 ? -10.096 3.848 18.301 1.00 59.59 85 PHE A C 1
ATOM 640 O O . PHE A 1 85 ? -9.803 4.358 17.218 1.00 59.59 85 PHE A O 1
ATOM 647 N N . VAL A 1 86 ? -11.256 4.069 18.921 1.00 57.28 86 VAL A N 1
ATOM 648 C CA . VAL A 1 86 ? -12.179 5.123 18.519 1.00 57.28 86 VAL A CA 1
ATOM 649 C C . VAL A 1 86 ? -11.427 6.432 18.716 1.00 57.28 86 VAL A C 1
ATOM 651 O O . VAL A 1 86 ? -11.122 6.815 19.843 1.00 57.28 86 VAL A O 1
ATOM 654 N N . SER A 1 87 ? -11.065 7.072 17.607 1.00 51.06 87 SER A N 1
ATOM 655 C CA . SER A 1 87 ? -10.502 8.416 17.602 1.00 51.06 87 SER A CA 1
ATOM 656 C C . SER A 1 87 ? -11.569 9.365 18.143 1.00 51.06 87 SER A C 1
ATOM 658 O O . SER A 1 87 ? -12.440 9.807 17.397 1.00 51.06 87 SER A O 1
ATOM 660 N N . THR A 1 88 ? -11.546 9.641 19.446 1.00 50.53 88 THR A N 1
ATOM 661 C CA . THR A 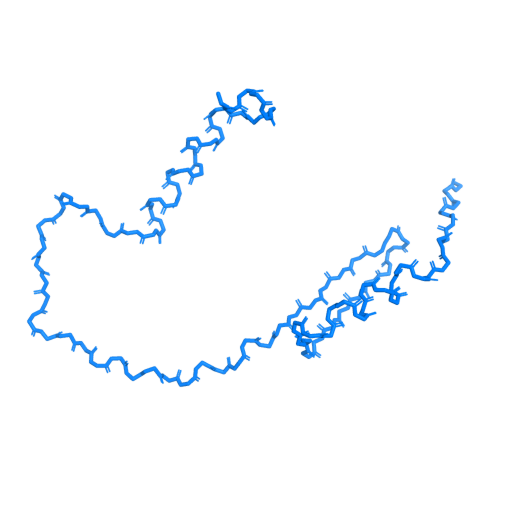1 88 ? -12.333 10.720 20.044 1.00 50.53 88 THR A CA 1
ATOM 662 C C . THR A 1 88 ? -11.699 12.030 19.602 1.00 50.53 88 THR A C 1
ATOM 664 O O . THR A 1 88 ? -10.731 12.503 20.192 1.00 50.53 88 THR A O 1
ATOM 667 N N . GLN A 1 89 ? -12.186 12.554 18.483 1.00 51.66 89 GLN A N 1
ATOM 668 C CA . GLN A 1 89 ? -11.974 13.941 18.117 1.00 51.66 89 GLN A CA 1
ATOM 669 C C . GLN A 1 89 ? -12.899 14.769 19.021 1.00 51.66 89 GLN A C 1
ATOM 671 O O . GLN A 1 89 ? -14.101 14.821 18.763 1.00 51.66 89 GLN A O 1
ATOM 676 N N . ASP A 1 90 ? -12.352 15.303 20.113 1.00 38.38 90 ASP A N 1
ATOM 677 C CA . ASP A 1 90 ? -12.913 16.470 20.815 1.00 38.38 90 ASP A CA 1
ATOM 678 C C . ASP A 1 90 ? -12.505 17.753 20.071 1.00 38.38 90 ASP A C 1
ATOM 680 O O . ASP A 1 90 ? -11.338 17.819 19.605 1.00 38.38 90 ASP A O 1
#

Radius of gyration: 22.7 Å; chains: 1; bounding box: 46×31×58 Å